Protein AF-A0A3N5SFV6-F1 (afdb_monomer)

Foldseek 3Di:
DDDDVCLAPPPQACWKFWDDPRDTDAIHNDQVRNVVSCCVVPVVDDTDIDHRHQDFDADVLVVLLCVLCVPFDKDFDDPRVVCRSVNHDDLETEIEGADQQQPSQVSSCVVLVFDKDAPDPVFNKIWTWDADPVRRTRIYIYTYDDDD

pLDDT: mean 89.15, std 13.95, range [32.28, 98.75]

Radius of gyration: 20.95 Å; Cα contacts (8 Å, |Δi|>4): 272; chains: 1; bounding box: 39×40×59 Å

Sequence (148 aa):
MSNNPQIAGSPYAGRWVARVRGRIIAQGDTPDQALQAAQMSRHKEKPEIIYMSVPFSYSPLIDKVRDLLPDQELYLVGGAVRDMLLNRSSPDLDFALPSKGISLARRVANALKADFMVLDEERDTGRVIVTEPDGKRTFLDFAVYRGK

Mean predicted aligned error: 8.09 Å

Solvent-accessible surface area (backbone atoms only — not comparable to full-atom values): 8348 Å² total; per-residue (Å²): 131,88,85,65,82,76,45,74,84,38,95,53,48,72,24,18,30,14,30,51,96,91,39,78,74,27,55,23,93,39,64,64,47,3,47,53,50,28,42,78,79,40,72,89,63,84,61,49,75,43,75,34,63,65,74,56,58,77,64,72,63,59,54,53,51,43,71,75,40,74,89,54,74,68,40,80,38,70,68,29,51,56,25,19,71,68,64,39,91,58,54,48,43,40,31,40,25,86,62,60,12,38,62,51,24,46,54,51,11,62,76,68,74,32,47,66,48,79,75,34,78,94,58,36,19,8,31,20,43,42,70,47,97,88,67,52,63,39,39,38,37,23,34,38,68,84,82,134

Nearest PDB structures (foldseek):
  4wc5-assembly1_A  TM=8.561E-01  e=1.916E-05  Aquifex aeolicus VF5
  4wby-assembly1_A  TM=7.934E-01  e=1.546E-04  Aquifex aeolicus VF5
  3h39-assembly2_A  TM=7.895E-01  e=4.255E-04  Thermotoga maritima
  5hc9-assembly2_B  TM=7.438E-01  e=2.565E-04  Thermotoga maritima MSB8
  3h38-assembly1_A  TM=6.909E-01  e=3.658E-03  Thermotoga maritima

Secondary structure (DSSP, 8-state):
----TTSTT-TTTTSEEEEETTEEEEEESSHHHHHHHHHHHHTTS-PEEEE-PPP----HHHHHHHHHSTTS--EEETHHHHHHHTT---SEEEEEESS-HHHHHHHHHHHHT-EEEEEETTTTEEEEEEE-TTS-EEEEEEEE----

Structure (mmCIF, N/CA/C/O backbone):
data_AF-A0A3N5SFV6-F1
#
_entry.id   AF-A0A3N5SFV6-F1
#
loop_
_atom_site.group_PDB
_atom_site.id
_atom_site.type_symbol
_atom_site.label_atom_id
_atom_site.label_alt_id
_atom_site.label_comp_id
_atom_site.label_asym_id
_atom_site.label_entity_id
_atom_site.label_seq_id
_atom_site.pdbx_PDB_ins_code
_atom_site.Cartn_x
_atom_site.Cartn_y
_atom_site.Cartn_z
_atom_site.occupancy
_atom_site.B_iso_or_equiv
_atom_site.auth_seq_id
_atom_site.auth_comp_id
_atom_site.auth_asym_id
_atom_site.auth_atom_id
_atom_site.pdbx_PDB_model_num
ATOM 1 N N . MET A 1 1 ? -5.704 -15.150 -17.222 1.00 33.84 1 MET A N 1
ATOM 2 C CA . MET A 1 1 ? -4.483 -14.336 -17.404 1.00 33.84 1 MET A CA 1
ATOM 3 C C . MET A 1 1 ? -3.312 -15.299 -17.470 1.00 33.84 1 MET A C 1
ATOM 5 O O . MET A 1 1 ? -3.100 -16.035 -16.517 1.00 33.84 1 MET A O 1
ATOM 9 N N . SER A 1 2 ? -2.664 -15.415 -18.629 1.00 32.28 2 SER A N 1
ATOM 10 C CA . SER A 1 2 ? -1.632 -16.428 -18.870 1.00 32.28 2 SER A CA 1
ATOM 11 C C . SER A 1 2 ? -0.364 -16.097 -18.084 1.00 32.28 2 SER A C 1
ATOM 13 O O . SER A 1 2 ? 0.364 -15.175 -18.442 1.00 32.28 2 SER A O 1
ATOM 15 N N . ASN A 1 3 ? -0.109 -16.848 -17.011 1.00 35.03 3 ASN A N 1
ATOM 16 C CA . ASN A 1 3 ? 1.147 -16.803 -16.268 1.00 35.03 3 ASN A CA 1
ATOM 17 C C . ASN A 1 3 ? 2.260 -17.363 -17.161 1.00 35.03 3 ASN A C 1
ATOM 19 O O . ASN A 1 3 ? 2.361 -18.574 -17.342 1.00 35.03 3 ASN A O 1
ATOM 23 N N . ASN A 1 4 ? 3.067 -16.482 -17.754 1.00 37.81 4 ASN A N 1
ATOM 24 C CA . ASN A 1 4 ? 4.259 -16.877 -18.493 1.00 37.81 4 ASN A CA 1
ATOM 25 C C . ASN A 1 4 ? 5.432 -17.016 -17.497 1.00 37.81 4 ASN A C 1
ATOM 27 O O . ASN A 1 4 ? 5.882 -16.003 -16.955 1.00 37.81 4 ASN A O 1
ATOM 31 N N . PRO A 1 5 ? 5.947 -18.231 -17.236 1.00 39.66 5 PRO A N 1
ATOM 32 C CA . PRO A 1 5 ? 6.925 -18.493 -16.173 1.00 39.66 5 PRO A CA 1
ATOM 33 C C . PRO A 1 5 ? 8.317 -17.870 -16.400 1.00 39.66 5 PRO A C 1
ATOM 35 O O . PRO A 1 5 ? 9.172 -17.969 -15.529 1.00 39.66 5 PRO A O 1
ATOM 38 N N . GLN A 1 6 ? 8.562 -17.191 -17.529 1.00 47.53 6 GLN A N 1
ATOM 39 C CA . GLN A 1 6 ? 9.846 -16.536 -17.832 1.00 47.53 6 GLN A CA 1
ATOM 40 C C . GLN A 1 6 ? 10.082 -15.191 -17.115 1.00 47.53 6 GLN A C 1
ATOM 42 O O . GLN A 1 6 ? 11.162 -14.618 -17.243 1.00 47.53 6 GLN A O 1
ATOM 47 N N . ILE A 1 7 ? 9.092 -14.650 -16.398 1.00 52.16 7 ILE A N 1
ATOM 48 C CA . ILE A 1 7 ? 9.183 -13.301 -15.806 1.00 52.16 7 ILE A CA 1
ATOM 49 C C . ILE A 1 7 ? 9.725 -13.338 -14.364 1.00 52.16 7 ILE A C 1
ATOM 51 O O . ILE A 1 7 ? 10.389 -12.397 -13.929 1.00 52.16 7 ILE A O 1
ATOM 55 N N . ALA A 1 8 ? 9.518 -14.438 -13.634 1.00 47.22 8 ALA A N 1
ATOM 56 C CA . ALA A 1 8 ? 10.022 -14.603 -12.272 1.00 47.22 8 ALA A CA 1
ATOM 57 C C . ALA A 1 8 ? 11.553 -14.739 -12.265 1.00 47.22 8 ALA A C 1
ATOM 59 O O . ALA A 1 8 ? 12.095 -15.775 -12.636 1.00 47.22 8 ALA A O 1
ATOM 60 N N . GLY A 1 9 ? 12.251 -13.674 -11.857 1.00 62.38 9 GLY A N 1
ATOM 61 C CA . GLY A 1 9 ? 13.713 -13.661 -11.728 1.00 62.38 9 GLY A CA 1
ATOM 62 C C . GLY A 1 9 ? 14.486 -13.325 -13.008 1.00 62.38 9 GLY A C 1
ATOM 63 O O . GLY A 1 9 ? 15.684 -13.588 -13.078 1.00 62.38 9 GLY A O 1
ATOM 64 N N . SER A 1 10 ? 13.837 -12.742 -14.023 1.00 75.19 10 SER A N 1
ATOM 65 C CA . SER A 1 10 ? 14.541 -12.247 -15.213 1.00 75.19 10 SER A CA 1
ATOM 66 C C . SER A 1 10 ? 15.533 -11.129 -14.837 1.00 75.19 10 SER A C 1
ATOM 68 O O . SER A 1 10 ? 15.128 -10.191 -14.146 1.00 75.19 10 SER A O 1
ATOM 70 N N . PRO A 1 11 ? 16.791 -11.137 -15.333 1.00 79.62 11 PRO A N 1
ATOM 71 C CA . PRO A 1 11 ? 17.738 -10.033 -15.117 1.00 79.62 11 PRO A CA 1
ATOM 72 C C . PRO A 1 11 ? 17.257 -8.709 -15.735 1.00 79.62 11 PRO A C 1
ATOM 74 O O . PRO A 1 11 ? 17.816 -7.654 -15.454 1.00 79.62 11 PRO A O 1
ATOM 77 N N . TYR A 1 12 ? 16.215 -8.768 -16.566 1.00 83.81 12 TYR A N 1
ATOM 78 C CA . TYR A 1 12 ? 15.592 -7.622 -17.212 1.00 83.81 12 TYR A CA 1
ATOM 79 C C . TYR A 1 12 ? 14.384 -7.073 -16.444 1.00 83.81 12 TYR A C 1
ATOM 81 O O . TYR A 1 12 ? 13.741 -6.149 -16.930 1.00 83.81 12 TYR A O 1
ATOM 89 N N . ALA A 1 13 ? 14.030 -7.638 -15.283 1.00 83.38 13 ALA A N 1
ATOM 90 C CA . ALA A 1 13 ? 12.900 -7.166 -14.489 1.00 83.38 13 ALA A CA 1
ATOM 91 C C . ALA A 1 13 ? 13.034 -5.664 -14.175 1.00 83.38 13 ALA A C 1
ATOM 93 O O . ALA A 1 13 ? 14.079 -5.191 -13.732 1.00 83.38 13 ALA A O 1
ATOM 94 N N . GLY A 1 14 ? 11.968 -4.910 -14.433 1.00 85.25 14 GLY A N 1
ATOM 95 C CA . GLY A 1 14 ? 11.925 -3.462 -14.259 1.00 85.25 14 GLY A CA 1
ATOM 96 C C . GLY A 1 14 ? 12.517 -2.654 -15.418 1.00 85.25 14 GLY A C 1
ATOM 97 O O . GLY A 1 14 ? 12.570 -1.431 -15.314 1.00 85.25 14 GLY A O 1
ATOM 98 N N . ARG A 1 15 ? 12.950 -3.296 -16.513 1.00 88.88 15 ARG A N 1
ATOM 99 C CA . ARG A 1 15 ? 13.534 -2.638 -17.695 1.00 88.88 15 ARG A CA 1
ATOM 100 C C . ARG A 1 15 ? 12.629 -2.757 -18.918 1.00 88.88 15 ARG A C 1
ATOM 102 O O . ARG A 1 15 ? 11.854 -3.706 -19.057 1.00 88.88 15 ARG A O 1
ATOM 109 N N . TRP A 1 16 ? 12.784 -1.823 -19.851 1.00 93.38 16 TRP A N 1
ATOM 110 C CA . TRP A 1 16 ? 12.311 -1.998 -21.220 1.00 93.38 16 TRP A CA 1
ATOM 111 C C . TRP A 1 16 ? 13.282 -2.901 -21.973 1.00 93.38 16 TRP A C 1
ATOM 113 O O . TRP A 1 16 ? 14.493 -2.704 -21.899 1.00 93.38 16 TRP A O 1
ATOM 123 N N . VAL A 1 17 ? 12.769 -3.887 -22.705 1.00 93.81 17 VAL A N 1
ATOM 124 C CA . VAL A 1 17 ? 13.573 -4.798 -23.526 1.00 93.81 17 VAL A CA 1
ATOM 125 C C . VAL A 1 17 ? 13.137 -4.761 -24.977 1.00 93.81 17 VAL A C 1
ATOM 127 O O . VAL A 1 17 ? 11.951 -4.661 -25.284 1.00 93.81 17 VAL A O 1
ATOM 130 N N . ALA A 1 18 ? 14.113 -4.900 -25.867 1.00 93.81 18 ALA A N 1
ATOM 131 C CA . ALA A 1 18 ? 13.892 -5.131 -27.281 1.00 93.81 18 ALA A CA 1
ATOM 132 C C . ALA A 1 18 ? 13.996 -6.627 -27.579 1.00 93.81 18 ALA A C 1
ATOM 134 O O . ALA A 1 18 ? 15.028 -7.255 -27.317 1.00 93.81 18 ALA A O 1
ATOM 135 N N . ARG A 1 19 ? 12.929 -7.199 -28.138 1.00 92.00 19 ARG A N 1
ATOM 136 C CA . ARG A 1 19 ? 12.810 -8.624 -28.445 1.00 92.00 19 ARG A CA 1
ATOM 137 C C . ARG A 1 19 ? 12.693 -8.845 -29.948 1.00 92.00 19 ARG A C 1
ATOM 139 O O . ARG A 1 19 ? 11.844 -8.246 -30.599 1.00 92.00 19 ARG A O 1
ATOM 146 N N . VAL A 1 20 ? 13.491 -9.759 -30.498 1.00 90.31 20 VAL A N 1
ATOM 147 C CA . VAL A 1 20 ? 13.316 -10.249 -31.874 1.00 90.31 20 VAL A CA 1
ATOM 148 C C . VAL A 1 20 ? 13.235 -11.768 -31.867 1.00 90.31 20 VAL A C 1
ATOM 150 O O . VAL A 1 20 ? 14.074 -12.442 -31.272 1.00 90.31 20 VAL A O 1
ATOM 153 N N . ARG A 1 21 ? 12.195 -12.318 -32.512 1.00 87.12 21 ARG A N 1
ATOM 154 C CA . ARG A 1 21 ? 11.946 -13.771 -32.607 1.00 87.12 21 ARG A CA 1
ATOM 155 C C . ARG A 1 21 ? 12.021 -14.475 -31.241 1.00 87.12 21 ARG A C 1
ATOM 157 O O . ARG A 1 21 ? 12.622 -15.536 -31.105 1.00 87.12 21 ARG A O 1
ATOM 164 N N . GLY A 1 22 ? 11.450 -13.842 -30.215 1.00 83.56 22 GLY A N 1
ATOM 165 C CA . GLY A 1 22 ? 11.410 -14.374 -28.850 1.00 83.56 22 GLY A CA 1
ATOM 166 C C . GLY A 1 22 ? 12.695 -14.202 -28.030 1.00 83.56 22 GLY A C 1
ATOM 167 O O . GLY A 1 22 ? 12.692 -14.561 -26.858 1.00 83.56 22 GLY A O 1
ATOM 168 N N . ARG A 1 23 ? 13.773 -13.634 -28.588 1.00 87.81 23 ARG A N 1
ATOM 169 C CA . ARG A 1 23 ? 15.039 -13.398 -27.872 1.00 87.81 23 ARG A CA 1
ATOM 170 C C . ARG A 1 23 ? 15.216 -11.927 -27.528 1.00 87.81 23 ARG A C 1
ATOM 172 O O . ARG A 1 23 ? 14.983 -11.069 -28.377 1.00 87.81 23 ARG A O 1
ATOM 179 N N . ILE A 1 24 ? 15.648 -11.647 -26.302 1.00 90.62 24 ILE A N 1
ATOM 180 C CA . ILE A 1 24 ? 16.014 -10.297 -25.863 1.00 90.62 24 ILE A CA 1
ATOM 181 C C . ILE A 1 24 ? 17.372 -9.949 -26.476 1.00 90.62 24 ILE A C 1
ATOM 183 O O . ILE A 1 24 ? 18.321 -10.720 -26.347 1.00 90.62 24 ILE A O 1
ATOM 187 N N . ILE A 1 25 ? 17.447 -8.812 -27.167 1.00 92.00 25 ILE A N 1
ATOM 188 C CA . ILE A 1 25 ? 18.660 -8.354 -27.863 1.00 92.00 25 ILE A CA 1
ATOM 189 C C . ILE A 1 25 ? 19.210 -7.036 -27.308 1.00 92.00 25 ILE A C 1
ATOM 191 O O . ILE A 1 25 ? 20.387 -6.749 -27.503 1.00 92.00 25 ILE A O 1
ATOM 195 N N . ALA A 1 26 ? 18.385 -6.249 -26.613 1.00 92.19 26 ALA A N 1
ATOM 196 C CA . ALA A 1 26 ? 18.790 -5.010 -25.956 1.00 92.19 26 ALA A CA 1
ATOM 197 C C . ALA A 1 26 ? 17.838 -4.649 -24.805 1.00 92.19 26 ALA A C 1
ATOM 199 O O . ALA A 1 26 ? 16.738 -5.201 -24.709 1.00 92.19 26 ALA A O 1
ATOM 200 N N . GLN A 1 27 ? 18.260 -3.713 -23.952 1.00 93.88 27 GLN A N 1
ATOM 201 C CA . GLN A 1 27 ? 17.476 -3.188 -22.833 1.00 93.88 27 GLN A CA 1
ATOM 202 C C . GLN A 1 27 ? 17.690 -1.679 -22.650 1.00 93.88 27 GLN A C 1
ATOM 204 O O . GLN A 1 27 ? 18.693 -1.142 -23.118 1.00 93.88 27 GLN A O 1
ATOM 209 N N . GLY A 1 28 ? 16.783 -1.022 -21.930 1.00 91.81 28 GLY A N 1
ATOM 210 C CA . GLY A 1 28 ? 16.874 0.386 -21.545 1.00 91.81 28 GLY A CA 1
ATOM 211 C C . GLY A 1 28 ? 15.938 0.737 -20.387 1.00 91.81 28 GLY A C 1
ATOM 212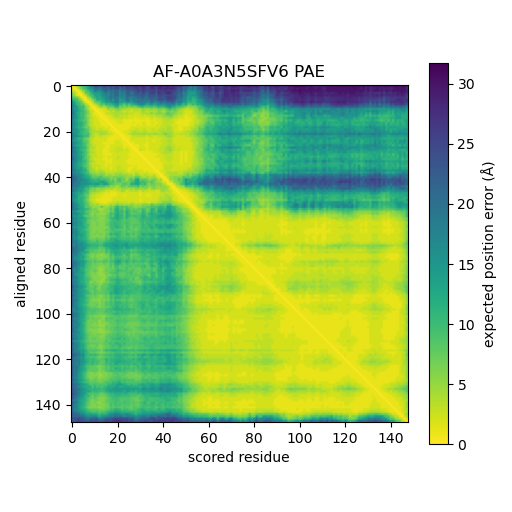 O O . GLY A 1 28 ? 15.068 -0.054 -20.015 1.00 91.81 28 GLY A O 1
ATOM 213 N N . ASP A 1 29 ? 16.112 1.929 -19.819 1.00 91.19 29 ASP A N 1
ATOM 214 C CA . ASP A 1 29 ? 15.207 2.476 -18.796 1.00 91.19 29 ASP A CA 1
ATOM 215 C C . ASP A 1 29 ? 13.939 3.077 -19.407 1.00 91.19 29 ASP A C 1
ATOM 217 O O . ASP A 1 29 ? 12.918 3.208 -18.735 1.00 91.19 29 ASP A O 1
ATOM 221 N N . THR A 1 30 ? 13.971 3.374 -20.706 1.00 93.38 30 THR A N 1
ATOM 222 C CA . THR A 1 30 ? 12.821 3.838 -21.487 1.00 93.38 30 THR A CA 1
ATOM 223 C C . THR A 1 30 ? 12.614 2.973 -22.737 1.00 93.38 30 THR A C 1
ATOM 225 O O . THR A 1 30 ? 13.551 2.290 -23.175 1.00 93.38 30 THR A O 1
ATOM 228 N N . PRO A 1 31 ? 11.414 3.010 -23.356 1.00 93.56 31 PRO A N 1
ATOM 229 C CA . PRO A 1 31 ? 11.170 2.322 -24.624 1.00 93.56 31 PRO A CA 1
ATOM 230 C C . PRO A 1 31 ? 12.168 2.743 -25.707 1.00 93.56 31 PRO A C 1
ATOM 232 O O . PRO A 1 31 ? 12.722 1.896 -26.409 1.00 93.56 31 PRO A O 1
ATOM 235 N N . ASP A 1 32 ? 12.436 4.048 -25.800 1.00 94.62 32 ASP A N 1
ATOM 236 C CA . ASP A 1 32 ? 13.315 4.628 -26.814 1.00 94.62 32 ASP A CA 1
ATOM 237 C C . ASP A 1 32 ? 14.765 4.186 -26.627 1.00 94.62 32 ASP A C 1
ATOM 239 O O . ASP A 1 32 ? 15.429 3.835 -27.599 1.00 94.62 32 ASP A O 1
ATOM 243 N N . GLN A 1 33 ? 15.247 4.118 -25.383 1.00 93.62 33 GLN A N 1
ATOM 244 C CA . GLN A 1 33 ? 16.588 3.609 -25.095 1.00 93.62 33 GLN A CA 1
ATOM 245 C C . GLN A 1 33 ? 16.736 2.141 -25.505 1.00 93.62 33 GLN A C 1
ATOM 247 O O . GLN A 1 33 ? 17.727 1.773 -26.138 1.00 93.62 33 GLN A O 1
ATOM 252 N N . ALA A 1 34 ? 15.741 1.303 -25.192 1.00 92.69 34 ALA A N 1
ATOM 253 C CA . ALA A 1 34 ? 15.749 -0.101 -25.597 1.00 92.69 34 ALA A CA 1
ATOM 254 C C . ALA A 1 34 ? 15.736 -0.246 -27.131 1.00 92.69 34 ALA A C 1
ATOM 256 O O . ALA A 1 34 ? 16.453 -1.087 -27.682 1.00 92.69 34 ALA A O 1
ATOM 257 N N . LEU A 1 35 ? 14.968 0.600 -27.827 1.00 92.00 35 LEU A N 1
ATOM 258 C CA . LEU A 1 35 ? 14.900 0.627 -29.286 1.00 92.00 35 LEU A CA 1
ATOM 259 C C . LEU A 1 35 ? 16.221 1.077 -29.918 1.00 92.00 35 LEU A C 1
ATOM 261 O O . LEU A 1 35 ? 16.719 0.410 -30.825 1.00 92.00 35 LEU A O 1
ATOM 265 N N . GLN A 1 36 ? 16.808 2.171 -29.435 1.00 92.38 36 GLN A N 1
ATOM 266 C CA . GLN A 1 36 ? 18.086 2.678 -29.934 1.00 92.38 36 GLN A CA 1
ATOM 267 C C . GLN A 1 36 ? 19.201 1.641 -29.751 1.00 92.38 36 GLN A C 1
ATOM 269 O O . GLN A 1 36 ? 19.930 1.340 -30.698 1.00 92.38 36 GLN A O 1
ATOM 274 N N . ALA A 1 37 ? 19.283 1.012 -28.574 1.00 91.19 37 ALA A N 1
ATOM 275 C CA . ALA A 1 37 ? 20.255 -0.046 -28.303 1.00 91.19 37 ALA A CA 1
ATOM 276 C C . ALA A 1 37 ? 20.072 -1.276 -29.222 1.00 91.19 37 ALA A C 1
ATOM 278 O O . ALA A 1 37 ? 21.048 -1.897 -29.658 1.00 91.19 37 ALA A O 1
ATOM 279 N N . ALA A 1 38 ? 18.830 -1.613 -29.585 1.00 90.44 38 ALA A N 1
ATOM 280 C CA . ALA A 1 38 ? 18.547 -2.670 -30.554 1.00 90.44 38 ALA A CA 1
ATOM 281 C C . ALA A 1 38 ? 18.950 -2.286 -31.984 1.00 90.44 38 ALA A C 1
ATOM 283 O O . ALA A 1 38 ? 19.545 -3.095 -32.694 1.00 90.44 38 ALA A O 1
ATOM 284 N N . GLN A 1 39 ? 18.680 -1.051 -32.413 1.00 88.88 39 GLN A N 1
ATOM 285 C CA . GLN A 1 39 ? 19.039 -0.573 -33.751 1.00 88.88 39 GLN A CA 1
ATOM 286 C C . GLN A 1 39 ? 20.558 -0.544 -33.968 1.00 88.88 39 GLN A C 1
ATOM 288 O O . GLN A 1 39 ? 21.020 -0.907 -35.050 1.00 88.88 39 GLN A O 1
ATOM 293 N N . MET A 1 40 ? 21.342 -0.211 -32.935 1.00 82.50 40 MET A N 1
ATOM 294 C CA . MET A 1 40 ? 22.810 -0.250 -32.997 1.00 82.50 40 MET A CA 1
ATOM 295 C C . MET A 1 40 ? 23.368 -1.663 -33.230 1.00 82.50 40 MET A C 1
ATOM 297 O O . MET A 1 40 ? 24.393 -1.820 -33.889 1.00 82.50 40 MET A O 1
ATOM 301 N N . SER A 1 41 ? 22.701 -2.703 -32.720 1.00 78.19 41 SER A N 1
ATOM 302 C CA . SER A 1 41 ? 23.158 -4.099 -32.828 1.00 78.19 41 SER A CA 1
ATOM 303 C C . SER A 1 41 ? 22.510 -4.882 -33.981 1.00 78.19 41 SER A C 1
ATOM 305 O O . SER A 1 41 ? 23.099 -5.843 -34.494 1.00 78.19 41 SER A O 1
ATOM 307 N N . ARG A 1 42 ? 21.294 -4.499 -34.399 1.00 76.25 42 ARG A N 1
ATOM 308 C CA . ARG A 1 42 ? 20.448 -5.190 -35.392 1.00 76.25 42 ARG A CA 1
ATOM 309 C C . ARG A 1 42 ? 19.610 -4.212 -36.237 1.00 76.25 42 ARG A C 1
ATOM 311 O O . ARG A 1 42 ? 18.402 -4.359 -36.368 1.00 76.25 42 ARG A O 1
ATOM 318 N N . HIS A 1 43 ? 20.270 -3.262 -36.896 1.00 69.94 43 HIS A N 1
ATOM 319 C CA . HIS A 1 43 ? 19.679 -2.195 -37.731 1.00 69.94 43 HIS A CA 1
ATOM 320 C C . HIS A 1 43 ? 18.593 -2.576 -38.771 1.00 69.94 43 HIS A C 1
ATOM 322 O O . HIS A 1 43 ? 17.848 -1.699 -39.201 1.00 69.94 43 HIS A O 1
ATOM 328 N N . LYS A 1 44 ? 18.487 -3.840 -39.210 1.00 76.81 44 LYS A N 1
ATOM 329 C CA . LYS A 1 44 ? 17.494 -4.290 -40.215 1.00 76.81 44 LYS A CA 1
ATOM 330 C C . LYS A 1 44 ? 16.284 -5.012 -39.620 1.00 76.81 44 LYS A C 1
ATOM 332 O O . LYS A 1 44 ? 15.338 -5.313 -40.346 1.00 76.81 44 LYS A O 1
ATOM 337 N N . GLU A 1 45 ? 16.315 -5.327 -38.331 1.00 80.50 45 GLU A N 1
ATOM 338 C CA . GLU A 1 45 ? 15.235 -6.041 -37.653 1.00 80.50 45 GLU A CA 1
ATOM 339 C C . GLU A 1 45 ? 14.313 -5.038 -36.949 1.00 80.50 45 GLU A C 1
ATOM 341 O O . GLU A 1 45 ? 14.768 -4.015 -36.444 1.00 80.50 45 GLU A O 1
ATOM 346 N N . LYS A 1 46 ? 13.004 -5.318 -36.925 1.00 85.38 46 LYS A N 1
ATOM 347 C CA . LYS A 1 46 ? 12.023 -4.528 -36.166 1.00 85.38 46 LYS A CA 1
ATOM 348 C C . LYS A 1 46 ? 11.790 -5.208 -34.813 1.00 85.38 46 LYS A C 1
ATOM 350 O O . LYS A 1 46 ? 11.072 -6.211 -34.787 1.00 85.38 46 LYS A O 1
ATOM 355 N N . PRO A 1 47 ? 12.414 -4.738 -33.721 1.00 90.12 47 PRO A N 1
ATOM 356 C CA . PRO A 1 47 ? 12.206 -5.323 -32.407 1.00 90.12 47 PRO A CA 1
ATOM 357 C C . PRO A 1 47 ? 10.833 -4.963 -31.845 1.00 90.12 47 PRO A C 1
ATOM 359 O O . PRO A 1 47 ? 10.305 -3.877 -32.071 1.00 90.12 47 PRO A O 1
ATOM 362 N N . GLU A 1 48 ? 10.289 -5.879 -31.059 1.00 93.38 48 GLU A N 1
ATOM 363 C CA . GLU A 1 48 ? 9.176 -5.618 -30.159 1.00 93.38 48 GLU A CA 1
ATOM 364 C C . GLU A 1 48 ? 9.724 -5.003 -28.867 1.00 93.38 48 GLU A C 1
ATOM 366 O O . GLU A 1 48 ? 10.672 -5.538 -28.289 1.00 93.38 48 GLU A O 1
ATOM 371 N N . ILE A 1 49 ? 9.148 -3.886 -28.424 1.00 92.75 49 ILE A N 1
ATOM 372 C CA . ILE A 1 49 ? 9.571 -3.178 -27.213 1.00 92.75 49 ILE A CA 1
ATOM 373 C C . ILE A 1 49 ? 8.579 -3.484 -26.094 1.00 92.75 49 ILE A C 1
ATOM 375 O O . ILE A 1 49 ? 7.398 -3.162 -26.202 1.00 92.75 49 ILE A O 1
ATOM 379 N N . ILE A 1 50 ? 9.055 -4.135 -25.034 1.00 91.75 50 ILE A N 1
ATOM 380 C CA . ILE A 1 50 ? 8.211 -4.648 -23.949 1.00 91.75 50 ILE A CA 1
ATOM 381 C C . ILE A 1 50 ? 8.780 -4.179 -22.615 1.00 91.75 50 ILE A C 1
ATOM 383 O O . ILE A 1 50 ? 9.986 -4.279 -22.390 1.00 91.75 50 ILE A O 1
ATOM 387 N N . TYR A 1 51 ? 7.923 -3.710 -21.711 1.00 89.38 51 TYR A N 1
ATOM 388 C CA . TYR A 1 51 ? 8.315 -3.516 -20.320 1.00 89.38 51 TYR A CA 1
ATOM 389 C C . TYR A 1 51 ? 8.270 -4.849 -19.573 1.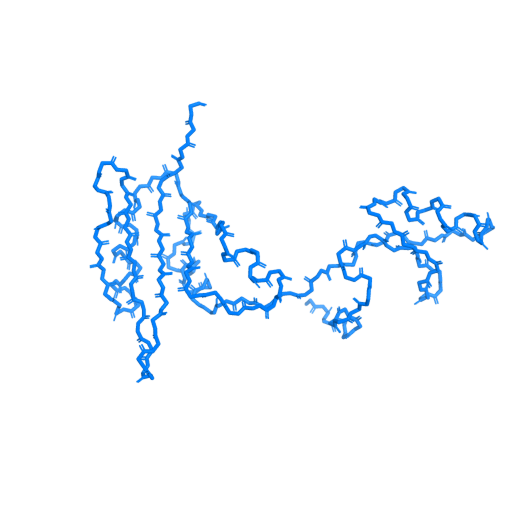00 89.38 51 TYR A C 1
ATOM 391 O O . TYR A 1 51 ? 7.233 -5.513 -19.5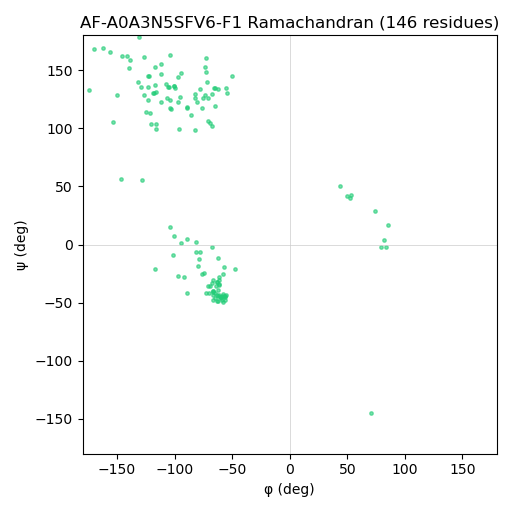14 1.00 89.38 51 TYR A O 1
ATOM 399 N N . MET A 1 52 ? 9.396 -5.244 -18.991 1.00 87.06 52 MET A N 1
ATOM 400 C CA . MET A 1 52 ? 9.484 -6.453 -18.185 1.00 87.06 52 MET A CA 1
ATOM 401 C C . MET A 1 52 ? 8.990 -6.145 -16.775 1.00 87.06 52 MET A C 1
ATOM 403 O O . MET A 1 52 ? 9.730 -5.617 -15.947 1.00 87.06 52 MET A O 1
ATOM 407 N N . SER A 1 53 ? 7.732 -6.477 -16.491 1.00 79.94 53 SER A N 1
ATOM 408 C CA . SER A 1 53 ? 7.150 -6.302 -15.158 1.00 79.94 53 SER A CA 1
ATOM 409 C C . SER A 1 53 ? 7.980 -7.0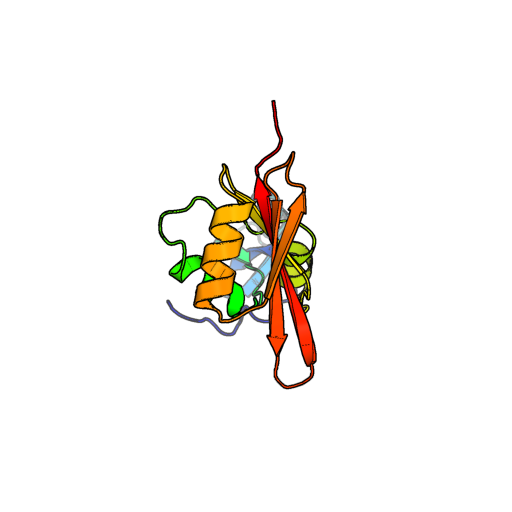23 -14.094 1.00 79.94 53 SER A C 1
ATOM 411 O O . SER A 1 53 ? 8.337 -8.188 -14.278 1.00 79.94 53 SER A O 1
ATOM 413 N N . VAL A 1 54 ? 8.240 -6.362 -12.967 1.00 78.19 54 VAL A N 1
ATOM 414 C CA .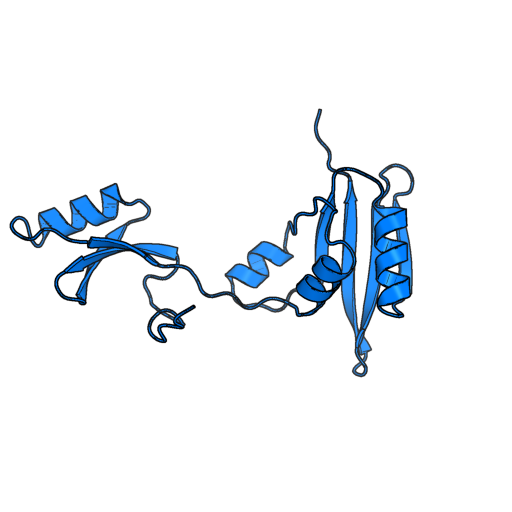 VAL A 1 54 ? 8.817 -7.013 -11.786 1.00 78.19 54 VAL A CA 1
ATOM 415 C C . VAL A 1 54 ? 7.706 -7.823 -11.117 1.00 78.19 54 VAL A C 1
ATOM 417 O O . VAL A 1 54 ? 6.716 -7.226 -10.692 1.00 78.19 54 VAL A O 1
ATOM 420 N N . PRO A 1 55 ? 7.812 -9.158 -11.021 1.00 79.06 55 PRO A N 1
ATOM 421 C CA . PRO A 1 55 ? 6.882 -9.912 -10.203 1.00 79.06 55 PRO A CA 1
ATOM 422 C C . PRO A 1 55 ? 7.189 -9.611 -8.736 1.00 79.06 55 PRO A C 1
ATOM 424 O O . PRO A 1 55 ? 8.330 -9.756 -8.287 1.00 79.06 55 PRO A O 1
ATOM 427 N N . PHE A 1 56 ? 6.169 -9.190 -8.000 1.00 81.75 56 PHE A N 1
ATOM 428 C CA . PHE A 1 56 ? 6.254 -8.951 -6.567 1.00 81.75 56 PHE A CA 1
ATOM 429 C C . PHE A 1 56 ? 5.213 -9.783 -5.825 1.00 81.75 56 PHE A C 1
ATOM 431 O O . PHE A 1 56 ? 4.100 -9.996 -6.309 1.00 81.75 56 PHE A O 1
ATOM 438 N N . SER A 1 57 ? 5.589 -10.243 -4.638 1.00 84.62 57 SER A N 1
ATOM 439 C CA . SER A 1 57 ? 4.667 -10.853 -3.680 1.00 84.62 57 SER A CA 1
ATOM 440 C C . SER A 1 57 ? 4.174 -9.797 -2.696 1.00 84.62 57 SER A C 1
ATOM 442 O O . SER A 1 57 ? 4.908 -8.870 -2.354 1.00 84.62 57 SER A O 1
ATOM 444 N N . TYR A 1 58 ? 2.938 -9.935 -2.225 1.00 89.69 58 TYR A N 1
ATOM 445 C CA . TYR A 1 58 ? 2.346 -9.008 -1.266 1.00 89.69 58 TYR A CA 1
ATOM 446 C C . TYR A 1 58 ? 1.537 -9.745 -0.200 1.00 89.69 58 TYR A C 1
ATOM 448 O O . TYR A 1 58 ? 1.168 -10.906 -0.371 1.00 89.69 58 TYR A O 1
ATOM 456 N N . SER A 1 59 ? 1.319 -9.082 0.937 1.00 91.00 59 SER A N 1
ATOM 457 C CA . SER A 1 59 ? 0.618 -9.682 2.073 1.00 91.00 59 SER A CA 1
ATOM 458 C C . SER A 1 59 ? -0.851 -9.965 1.729 1.00 91.00 59 SER A C 1
ATOM 460 O O . SER A 1 59 ? -1.525 -9.052 1.248 1.00 91.00 59 SER A O 1
ATOM 462 N N . PRO A 1 60 ? -1.403 -11.149 2.068 1.00 93.69 60 PRO A N 1
ATOM 463 C CA . PRO A 1 60 ? -2.837 -11.431 1.929 1.00 93.69 60 PRO A CA 1
ATOM 464 C C . PRO A 1 60 ? -3.735 -10.452 2.699 1.00 93.69 60 PRO A C 1
ATOM 466 O O . PRO A 1 60 ? -4.923 -10.328 2.409 1.00 93.69 60 PRO A O 1
ATOM 469 N N . LEU A 1 61 ? -3.186 -9.741 3.692 1.00 95.88 61 LEU A N 1
ATOM 470 C CA . LEU A 1 61 ? -3.902 -8.679 4.400 1.00 95.88 61 LEU A CA 1
ATOM 471 C C . LEU A 1 61 ? -4.312 -7.535 3.468 1.00 95.88 61 LEU A C 1
ATOM 473 O O . LEU A 1 61 ? -5.354 -6.932 3.697 1.00 95.88 61 LEU A O 1
ATOM 477 N N . ILE A 1 62 ? -3.551 -7.266 2.404 1.00 95.62 62 ILE A N 1
ATOM 478 C CA . ILE A 1 62 ? -3.895 -6.232 1.421 1.00 95.62 62 ILE A CA 1
ATOM 479 C C . ILE A 1 62 ? -5.186 -6.603 0.682 1.00 95.62 62 ILE A C 1
ATOM 481 O O . ILE A 1 62 ? -6.042 -5.740 0.495 1.00 95.62 62 ILE A O 1
ATOM 485 N N . ASP A 1 63 ? -5.361 -7.872 0.305 1.00 95.06 63 ASP A N 1
ATOM 486 C CA . ASP A 1 63 ? -6.609 -8.328 -0.318 1.00 95.06 63 ASP A CA 1
ATOM 487 C C . ASP A 1 63 ? -7.773 -8.256 0.671 1.00 95.06 63 ASP A C 1
ATOM 489 O O . ASP A 1 63 ? -8.812 -7.695 0.344 1.00 95.06 63 ASP A O 1
ATOM 493 N N . LYS A 1 64 ? -7.573 -8.692 1.923 1.00 97.25 64 LYS A N 1
ATOM 494 C CA . LYS A 1 64 ? -8.613 -8.571 2.958 1.00 97.25 64 LYS A CA 1
ATOM 495 C C . LYS A 1 64 ? -9.050 -7.122 3.175 1.00 97.25 64 LYS A C 1
ATOM 497 O O . LYS A 1 64 ? -10.240 -6.862 3.308 1.00 97.25 64 LYS A O 1
ATOM 502 N N . VAL A 1 65 ? -8.114 -6.172 3.220 1.00 97.31 65 VAL A N 1
ATOM 503 C CA . VAL A 1 65 ? -8.444 -4.743 3.351 1.00 97.31 65 VAL A CA 1
ATOM 504 C C . VAL A 1 65 ? -9.241 -4.260 2.140 1.00 97.31 65 VAL A C 1
ATOM 506 O O . VAL A 1 65 ? -10.246 -3.576 2.323 1.00 97.31 65 VAL A O 1
ATOM 509 N N . ARG A 1 66 ? -8.837 -4.650 0.924 1.00 96.25 66 ARG A N 1
ATOM 510 C CA . ARG A 1 66 ? -9.544 -4.310 -0.319 1.00 96.25 66 ARG A CA 1
ATOM 511 C C . ARG A 1 66 ? -10.979 -4.840 -0.321 1.00 96.25 66 ARG A C 1
ATOM 513 O O . ARG A 1 66 ? -11.895 -4.088 -0.628 1.00 96.25 66 ARG A O 1
ATOM 520 N N . ASP A 1 67 ? -11.175 -6.089 0.089 1.00 97.25 67 ASP A N 1
ATOM 521 C CA . ASP A 1 67 ? -12.495 -6.725 0.153 1.00 97.25 67 ASP A CA 1
ATOM 522 C C . ASP A 1 67 ? -13.393 -6.095 1.228 1.00 97.25 67 ASP A C 1
ATOM 524 O O . ASP A 1 67 ? -14.611 -6.007 1.070 1.00 97.25 67 ASP A O 1
ATOM 528 N N . LEU A 1 68 ? -12.803 -5.636 2.336 1.00 97.44 68 LEU A N 1
ATOM 529 C CA . LEU A 1 68 ? -13.529 -4.973 3.420 1.00 97.44 68 LEU A CA 1
ATOM 530 C C . LEU A 1 68 ? -13.910 -3.527 3.089 1.00 97.44 68 LEU A C 1
ATOM 532 O O . LEU A 1 68 ? -14.876 -3.015 3.664 1.00 97.44 68 LEU A O 1
ATOM 536 N N . LEU A 1 69 ? -13.164 -2.875 2.195 1.00 96.38 69 LEU A N 1
ATOM 537 C CA . LEU A 1 69 ? -13.316 -1.472 1.813 1.00 96.38 69 LEU A CA 1
ATOM 538 C C . LEU A 1 69 ? -13.412 -1.305 0.276 1.00 96.38 69 LEU A C 1
ATOM 540 O O . LEU A 1 69 ? -12.636 -0.539 -0.292 1.00 96.38 69 LEU A O 1
ATOM 544 N N . PRO A 1 70 ? -14.355 -1.981 -0.410 1.00 93.88 70 PRO A N 1
ATOM 545 C CA . PRO A 1 70 ? -14.350 -2.092 -1.873 1.00 93.88 70 PRO A CA 1
ATOM 546 C C . PRO A 1 70 ? -14.585 -0.760 -2.600 1.00 93.88 70 PRO A C 1
ATOM 548 O O . PRO A 1 70 ? -14.051 -0.553 -3.684 1.00 93.88 70 PRO A O 1
ATOM 551 N N . ASP A 1 71 ? -15.345 0.151 -1.987 1.00 93.38 71 ASP A N 1
ATOM 552 C CA . ASP A 1 71 ? -15.706 1.453 -2.565 1.00 93.38 71 ASP A CA 1
ATOM 553 C C . ASP A 1 71 ? -14.845 2.607 -2.027 1.00 93.38 71 ASP A C 1
ATOM 555 O O . ASP A 1 71 ? -15.139 3.780 -2.262 1.00 93.38 71 ASP A O 1
ATOM 559 N N . GLN A 1 72 ? -13.808 2.295 -1.245 1.00 94.31 72 GLN A N 1
ATOM 560 C CA . GLN A 1 72 ? -12.955 3.304 -0.641 1.00 94.31 72 GLN A CA 1
ATOM 561 C C . GLN A 1 72 ? -11.719 3.542 -1.505 1.00 94.31 72 GLN A C 1
ATOM 563 O O . GLN A 1 72 ? -10.948 2.625 -1.780 1.00 94.31 72 GLN A O 1
ATOM 568 N N . GLU A 1 73 ? -11.471 4.804 -1.850 1.00 95.19 73 GLU A N 1
ATOM 569 C CA . GLU A 1 73 ? -10.168 5.202 -2.373 1.00 95.19 73 GLU A CA 1
ATOM 570 C C . GLU A 1 73 ? -9.098 5.012 -1.286 1.00 95.19 73 GLU A C 1
ATOM 572 O O . GLU A 1 73 ? -9.178 5.605 -0.204 1.00 95.19 73 GLU A O 1
ATOM 577 N N . LEU A 1 74 ? -8.120 4.152 -1.575 1.00 95.19 74 LEU A N 1
ATOM 578 C CA . LEU A 1 74 ? -7.090 3.722 -0.639 1.00 95.19 74 LEU A CA 1
ATOM 579 C C . LEU A 1 74 ? -5.804 3.394 -1.402 1.00 95.19 74 LEU A C 1
ATOM 581 O O . LEU A 1 74 ? -5.822 2.589 -2.334 1.00 95.19 74 LEU A O 1
ATOM 585 N N . TYR A 1 75 ? -4.678 3.958 -0.972 1.00 96.44 75 TYR A N 1
ATOM 586 C CA . TYR A 1 75 ? -3.366 3.666 -1.549 1.00 96.44 75 TYR A CA 1
ATOM 587 C C . TYR A 1 75 ? -2.445 3.054 -0.505 1.00 96.44 75 TYR A C 1
ATOM 589 O O . TYR A 1 75 ? -2.270 3.619 0.570 1.00 96.44 75 TYR A O 1
ATOM 597 N N . LEU A 1 76 ? -1.804 1.935 -0.840 1.00 96.25 76 LEU A N 1
ATOM 598 C CA . LEU A 1 76 ? -0.653 1.451 -0.082 1.00 96.25 76 LEU A CA 1
ATOM 599 C C . LEU A 1 76 ? 0.554 2.338 -0.407 1.00 96.25 76 LEU A C 1
ATOM 601 O O . LEU A 1 76 ? 0.868 2.552 -1.579 1.00 96.25 76 LEU A O 1
ATOM 605 N N . VAL A 1 77 ? 1.233 2.843 0.617 1.00 95.69 77 VAL A N 1
ATOM 606 C CA . VAL A 1 77 ? 2.345 3.788 0.474 1.00 95.69 77 VAL A CA 1
ATOM 607 C C . VAL A 1 77 ? 3.560 3.358 1.299 1.00 95.69 77 VAL A C 1
ATOM 609 O O . VAL A 1 77 ? 3.561 2.335 1.982 1.00 95.69 77 VAL A O 1
ATOM 612 N N . GLY A 1 78 ? 4.636 4.139 1.207 1.00 93.62 78 GLY A N 1
ATOM 613 C CA . GLY A 1 78 ? 5.766 4.033 2.124 1.00 93.62 78 GLY A CA 1
ATOM 614 C C . GLY A 1 78 ? 6.611 2.768 1.960 1.00 93.62 78 GLY A C 1
ATOM 615 O O . GLY A 1 78 ? 6.867 2.289 0.849 1.00 93.62 78 GLY A O 1
ATOM 616 N N . GLY A 1 79 ? 7.111 2.267 3.093 1.00 94.62 79 GLY A N 1
ATOM 617 C CA . GLY A 1 79 ? 8.051 1.146 3.149 1.00 94.62 79 GLY A CA 1
ATOM 618 C C . GLY A 1 79 ? 7.481 -0.151 2.580 1.00 94.62 79 GLY A C 1
ATOM 619 O O . GLY A 1 79 ? 8.210 -0.877 1.907 1.00 94.62 79 GLY A O 1
ATOM 620 N N . ALA A 1 80 ? 6.176 -0.378 2.750 1.00 94.12 80 ALA A N 1
ATOM 621 C CA . ALA A 1 80 ? 5.478 -1.551 2.239 1.00 94.12 80 ALA A CA 1
ATOM 622 C C . ALA A 1 80 ? 5.642 -1.724 0.723 1.00 94.12 80 ALA A C 1
ATOM 624 O O . ALA A 1 80 ? 5.959 -2.816 0.254 1.00 94.12 80 ALA A O 1
ATOM 625 N N . VAL A 1 81 ? 5.501 -0.637 -0.046 1.00 93.62 81 VAL A N 1
ATOM 626 C CA . VAL A 1 81 ? 5.648 -0.662 -1.511 1.00 93.62 81 VAL A CA 1
ATOM 627 C C . VAL A 1 81 ? 7.080 -1.016 -1.907 1.00 93.62 81 VAL A C 1
ATOM 629 O O . VAL A 1 81 ? 7.296 -1.874 -2.763 1.00 93.62 81 VAL A O 1
ATOM 632 N N . ARG A 1 82 ? 8.073 -0.391 -1.260 1.00 92.31 82 ARG A N 1
ATOM 633 C CA . ARG A 1 82 ? 9.492 -0.698 -1.490 1.00 92.31 82 ARG A CA 1
ATOM 634 C C . ARG A 1 82 ? 9.786 -2.165 -1.186 1.00 92.31 82 ARG A C 1
ATOM 636 O O . ARG A 1 82 ? 10.440 -2.832 -1.982 1.00 92.31 82 ARG A O 1
ATOM 643 N N . ASP A 1 83 ? 9.329 -2.658 -0.043 1.00 92.00 83 ASP A N 1
ATOM 644 C CA . ASP A 1 83 ? 9.616 -4.017 0.403 1.00 92.00 83 ASP A CA 1
ATOM 645 C C . ASP A 1 83 ? 8.944 -5.048 -0.517 1.00 92.00 83 ASP A C 1
ATOM 647 O O . ASP A 1 83 ? 9.600 -6.008 -0.915 1.00 92.00 83 ASP A O 1
ATOM 651 N N . MET A 1 84 ? 7.708 -4.796 -0.969 1.00 90.50 84 MET A N 1
ATOM 652 C CA . MET A 1 84 ? 7.029 -5.608 -1.989 1.00 90.50 84 MET A CA 1
ATOM 653 C C . MET A 1 84 ? 7.819 -5.668 -3.299 1.00 90.50 84 MET A C 1
ATOM 655 O O . MET A 1 84 ? 8.094 -6.757 -3.800 1.00 90.50 84 MET A O 1
ATOM 659 N N . LEU A 1 85 ? 8.254 -4.520 -3.832 1.00 86.19 85 LEU A N 1
ATOM 660 C CA . LEU A 1 85 ? 9.064 -4.469 -5.058 1.00 86.19 85 LEU A CA 1
ATOM 661 C C . LEU A 1 85 ? 10.411 -5.197 -4.912 1.00 86.19 85 LEU A C 1
ATOM 663 O O . LEU A 1 85 ? 10.943 -5.713 -5.893 1.00 86.19 85 LEU A O 1
ATOM 667 N N . LEU A 1 86 ? 10.947 -5.273 -3.691 1.00 86.38 86 LEU A N 1
ATOM 668 C CA . LEU A 1 86 ? 12.157 -6.025 -3.354 1.00 86.38 86 LEU A CA 1
ATOM 669 C C . LEU A 1 86 ? 11.883 -7.489 -2.957 1.00 86.38 86 LEU A C 1
ATOM 671 O O . LEU A 1 86 ? 12.823 -8.181 -2.564 1.00 86.38 86 LEU A O 1
ATOM 675 N N . ASN A 1 87 ? 10.635 -7.965 -3.052 1.00 87.44 87 ASN A N 1
ATOM 676 C CA . ASN A 1 87 ? 10.192 -9.292 -2.605 1.00 87.44 87 ASN A CA 1
ATOM 677 C C . ASN A 1 87 ? 10.561 -9.602 -1.141 1.00 87.44 87 ASN A C 1
ATOM 679 O O . ASN A 1 87 ? 11.007 -10.698 -0.799 1.00 87.44 87 ASN A O 1
ATOM 683 N N . ARG A 1 88 ? 10.374 -8.619 -0.261 1.00 89.50 88 ARG A N 1
ATOM 684 C CA . ARG A 1 88 ? 10.578 -8.722 1.187 1.00 89.50 88 ARG A CA 1
ATOM 685 C C . ARG A 1 88 ? 9.235 -8.635 1.908 1.00 89.50 88 ARG A C 1
ATOM 687 O O . ARG A 1 88 ? 8.333 -7.920 1.483 1.00 89.50 88 ARG A O 1
ATOM 694 N N . SER A 1 89 ? 9.111 -9.345 3.028 1.00 87.62 89 SER A N 1
ATOM 695 C CA . SER A 1 89 ? 7.970 -9.179 3.935 1.00 87.62 89 SER A CA 1
ATOM 696 C C . SER A 1 89 ? 8.039 -7.795 4.577 1.00 87.62 89 SER A C 1
ATOM 698 O O . SER A 1 89 ? 9.067 -7.467 5.165 1.00 87.62 89 SER A O 1
ATOM 700 N N . SER A 1 90 ? 6.939 -7.041 4.541 1.00 93.31 90 SER A N 1
ATOM 701 C CA . SER A 1 90 ? 6.820 -5.783 5.283 1.00 93.31 90 SER A CA 1
ATOM 702 C C . SER A 1 90 ? 5.940 -5.984 6.524 1.00 93.31 90 SER A C 1
ATOM 704 O O . SER A 1 90 ? 4.832 -6.511 6.379 1.00 93.31 90 SER A O 1
ATOM 706 N N . PRO A 1 91 ? 6.429 -5.664 7.737 1.00 94.06 91 PRO A N 1
ATOM 707 C CA . PRO A 1 91 ? 5.640 -5.752 8.966 1.00 94.06 91 PRO A CA 1
ATOM 708 C C . PRO A 1 91 ? 4.689 -4.560 9.151 1.00 94.06 91 PRO A C 1
ATOM 710 O O . PRO A 1 91 ? 3.801 -4.630 9.995 1.00 94.06 91 PRO A O 1
ATOM 713 N N . ASP A 1 92 ? 4.851 -3.503 8.357 1.00 96.06 92 ASP A N 1
ATOM 714 C CA . ASP A 1 92 ? 4.064 -2.276 8.419 1.00 96.06 92 ASP A CA 1
ATOM 715 C C . ASP A 1 92 ? 3.418 -2.026 7.051 1.00 96.06 92 ASP A C 1
ATOM 717 O O . ASP A 1 92 ? 4.100 -1.997 6.025 1.00 96.06 92 ASP A O 1
ATOM 721 N N . LEU A 1 93 ? 2.094 -1.889 7.024 1.00 97.81 93 LEU A N 1
ATOM 722 C CA . LEU A 1 93 ? 1.296 -1.607 5.836 1.00 97.81 93 LEU A CA 1
ATOM 723 C C . LEU A 1 93 ? 0.617 -0.248 6.004 1.00 97.81 93 LEU A C 1
ATOM 725 O O . LEU A 1 93 ? -0.423 -0.136 6.653 1.00 97.81 93 LEU A O 1
ATOM 729 N N . ASP A 1 94 ? 1.202 0.777 5.393 1.00 97.00 94 ASP A N 1
ATOM 730 C CA . ASP A 1 94 ? 0.685 2.139 5.472 1.00 97.00 94 ASP A CA 1
ATOM 731 C C . ASP A 1 94 ? -0.314 2.396 4.347 1.00 97.00 94 ASP A C 1
ATOM 733 O O . ASP A 1 94 ? 0.031 2.367 3.162 1.00 97.00 94 ASP A O 1
ATOM 737 N N . PHE A 1 95 ? -1.553 2.687 4.718 1.00 97.56 95 PHE A N 1
ATOM 738 C CA . PHE A 1 95 ? -2.617 3.064 3.810 1.00 97.56 95 PHE A CA 1
ATOM 739 C C . PHE A 1 95 ? -2.924 4.555 3.924 1.00 97.56 95 PHE A C 1
ATOM 741 O O . PHE A 1 95 ? -3.237 5.078 4.994 1.00 97.56 95 PHE A O 1
ATOM 748 N N . ALA A 1 96 ? -2.880 5.234 2.787 1.00 97.00 96 ALA A N 1
ATOM 749 C CA . ALA A 1 96 ? -3.284 6.618 2.642 1.00 97.00 96 ALA A CA 1
ATOM 750 C C . ALA A 1 96 ? -4.691 6.680 2.025 1.00 97.00 96 ALA A C 1
ATOM 752 O O . ALA A 1 96 ? -4.979 5.953 1.074 1.00 97.00 96 ALA A O 1
ATOM 753 N N . LEU A 1 97 ? -5.562 7.538 2.558 1.00 96.38 97 LEU A N 1
ATOM 754 C CA . LEU A 1 97 ? -6.968 7.657 2.152 1.00 96.38 97 LEU A CA 1
ATOM 755 C C . LEU A 1 97 ? -7.469 9.112 2.239 1.00 96.38 97 LEU A C 1
ATOM 757 O O . LEU A 1 97 ? -6.865 9.920 2.939 1.00 96.38 97 LEU A O 1
ATOM 761 N N . PRO A 1 98 ? -8.582 9.490 1.582 1.00 95.38 98 PRO A N 1
ATOM 762 C CA . PRO A 1 98 ? -9.033 10.885 1.575 1.00 95.38 98 PRO A CA 1
ATOM 763 C C . PRO A 1 98 ? -9.672 11.358 2.888 1.00 95.38 98 PRO A C 1
ATOM 765 O O . PRO A 1 98 ? -9.707 12.556 3.147 1.00 95.38 98 PRO A O 1
ATOM 768 N N . SER A 1 99 ? -10.229 10.460 3.706 1.00 95.00 99 SER A N 1
ATOM 769 C CA . SER A 1 99 ? -10.860 10.797 4.994 1.00 95.00 99 SER A CA 1
ATOM 770 C C . SER A 1 99 ? -11.179 9.537 5.796 1.00 95.00 99 SER A C 1
ATOM 772 O O . SER A 1 99 ? -11.214 8.453 5.220 1.00 95.00 99 SER A O 1
ATOM 774 N N . LYS A 1 100 ? -11.532 9.692 7.080 1.00 96.31 100 LYS A N 1
ATOM 775 C CA . LYS A 1 100 ? -12.102 8.651 7.952 1.00 96.31 100 LYS A CA 1
ATOM 776 C C . LYS A 1 100 ? -11.102 7.590 8.423 1.00 96.31 100 LYS A C 1
ATOM 778 O O . LYS A 1 100 ? -11.520 6.461 8.701 1.00 96.31 100 LYS A O 1
ATOM 783 N N . GLY A 1 101 ? -9.820 7.930 8.554 1.00 97.25 101 GLY A N 1
ATOM 784 C CA . GLY A 1 101 ? -8.752 6.969 8.858 1.00 97.25 101 GLY A CA 1
ATOM 785 C C . GLY A 1 101 ? -9.002 6.176 10.139 1.00 97.25 101 GLY A C 1
ATOM 786 O O . GLY A 1 101 ? -8.955 4.945 10.112 1.00 97.25 101 GLY A O 1
ATOM 787 N N . ILE A 1 102 ? -9.412 6.835 11.227 1.00 98.44 102 ILE A N 1
ATOM 788 C CA . ILE A 1 102 ? -9.732 6.166 12.501 1.00 98.44 102 ILE A CA 1
ATOM 789 C C . ILE A 1 102 ? -10.905 5.194 12.344 1.00 98.44 102 ILE A C 1
ATOM 791 O O . ILE A 1 102 ? -10.844 4.045 12.790 1.00 98.44 102 ILE A O 1
ATOM 795 N N . SER A 1 103 ? -11.995 5.642 11.719 1.00 98.00 103 SER A N 1
ATOM 796 C CA . SER A 1 103 ? -13.216 4.833 11.627 1.00 98.00 103 SER A CA 1
ATOM 797 C C . SER A 1 103 ? -13.061 3.637 10.680 1.00 98.00 103 SER A C 1
ATOM 799 O O . SER A 1 103 ? -13.580 2.557 10.973 1.00 98.00 103 SER A O 1
ATOM 801 N N . LEU A 1 104 ? -12.308 3.792 9.583 1.00 98.12 104 LEU A N 1
ATOM 802 C CA . LEU A 1 104 ? -12.039 2.706 8.644 1.00 98.12 104 LEU A CA 1
ATOM 803 C C . LEU A 1 104 ? -11.061 1.692 9.232 1.00 98.12 104 LEU A C 1
ATOM 805 O O . LEU A 1 104 ? -11.338 0.495 9.158 1.00 98.12 104 LEU A O 1
ATOM 809 N N . ALA A 1 105 ? -10.003 2.142 9.911 1.00 98.38 105 ALA A N 1
ATOM 810 C CA . ALA A 1 105 ? -9.127 1.251 10.665 1.00 98.38 105 ALA A CA 1
ATOM 811 C C . ALA A 1 105 ? -9.913 0.442 11.708 1.00 98.38 105 ALA A C 1
ATOM 813 O O . ALA A 1 105 ? -9.764 -0.775 11.788 1.00 98.38 105 ALA A O 1
ATOM 814 N N . ARG A 1 106 ? -10.834 1.072 12.450 1.00 98.56 106 ARG A N 1
ATOM 815 C CA . ARG A 1 106 ? -11.697 0.361 13.407 1.00 98.56 106 ARG A CA 1
ATOM 816 C C . ARG A 1 106 ? -12.590 -0.681 12.729 1.00 98.56 106 ARG A C 1
ATOM 818 O O . ARG A 1 106 ? -12.726 -1.790 13.241 1.00 98.56 106 ARG A O 1
ATOM 825 N N . ARG A 1 107 ? -13.194 -0.352 11.582 1.00 98.31 107 ARG A N 1
ATOM 826 C CA . ARG A 1 107 ? -14.001 -1.302 10.795 1.00 98.31 107 ARG A CA 1
ATOM 827 C C . ARG A 1 107 ? -13.167 -2.509 10.363 1.00 98.31 107 ARG A C 1
ATOM 829 O O . ARG A 1 107 ? -13.626 -3.641 10.512 1.00 98.31 107 ARG A O 1
ATOM 836 N N . VAL A 1 108 ? -11.957 -2.268 9.861 1.00 98.50 108 VAL A N 1
ATOM 837 C CA . VAL A 1 108 ? -11.022 -3.321 9.446 1.00 98.50 108 VAL A CA 1
ATOM 838 C C . VAL A 1 108 ? -10.616 -4.183 10.641 1.00 98.50 108 VAL A C 1
ATOM 840 O O . VAL A 1 108 ? -10.730 -5.402 10.564 1.00 98.50 108 VAL A O 1
ATOM 843 N N . ALA A 1 109 ? -10.226 -3.578 11.765 1.00 98.62 109 ALA A N 1
ATOM 844 C CA . ALA A 1 109 ? -9.859 -4.304 12.979 1.00 98.62 109 ALA A CA 1
ATOM 845 C C . ALA A 1 109 ? -10.983 -5.226 13.467 1.00 98.62 109 ALA A C 1
ATOM 847 O O . ALA A 1 109 ? -10.756 -6.414 13.687 1.00 98.62 109 ALA A O 1
ATOM 848 N N . ASN A 1 110 ? -12.213 -4.710 13.542 1.00 98.56 110 ASN A N 1
ATOM 849 C CA . ASN A 1 110 ? -13.380 -5.490 13.952 1.00 98.56 110 ASN A CA 1
ATOM 850 C C . ASN A 1 110 ? -13.615 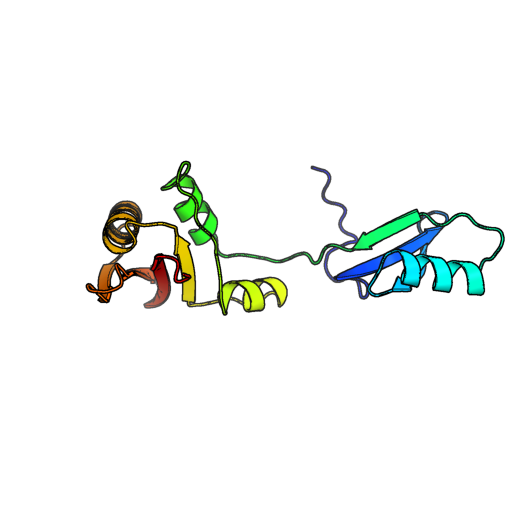-6.697 13.032 1.00 98.56 110 ASN A C 1
ATOM 852 O O . ASN A 1 110 ? -13.867 -7.801 13.512 1.00 98.56 110 ASN A O 1
ATOM 856 N N . ALA A 1 111 ? -13.517 -6.503 11.714 1.00 98.25 111 ALA A N 1
ATOM 857 C CA . ALA A 1 111 ? -13.718 -7.576 10.745 1.00 98.25 111 ALA A CA 1
ATOM 858 C C . ALA A 1 111 ? -12.598 -8.629 10.786 1.00 98.25 111 ALA A C 1
ATOM 860 O O . ALA A 1 111 ? -12.862 -9.822 10.636 1.00 98.25 111 ALA A O 1
ATOM 861 N N . LEU A 1 112 ? -11.359 -8.199 11.031 1.00 97.75 112 LEU A N 1
ATOM 862 C CA . LEU A 1 112 ? -10.202 -9.081 11.177 1.00 97.75 112 LEU A CA 1
ATOM 863 C C . LEU A 1 112 ? -10.085 -9.708 12.574 1.00 97.75 112 LEU A C 1
ATOM 865 O O . LEU A 1 112 ? -9.226 -10.566 12.763 1.00 97.75 112 LEU A O 1
ATOM 869 N N . LYS A 1 113 ? -10.932 -9.307 13.536 1.00 97.75 113 LYS A N 1
ATOM 870 C CA . LYS A 1 113 ? -10.799 -9.638 14.968 1.00 97.75 113 LYS A CA 1
ATOM 871 C C . LYS A 1 113 ? -9.404 -9.292 15.508 1.00 97.75 113 LYS A C 1
ATOM 873 O O . LYS A 1 113 ? -8.809 -10.058 16.260 1.00 97.75 113 LYS A O 1
ATOM 878 N N . ALA A 1 114 ? -8.889 -8.153 15.065 1.00 98.31 114 ALA A N 1
ATOM 879 C CA . ALA A 1 114 ? -7.576 -7.625 15.399 1.00 98.31 114 ALA A CA 1
ATOM 880 C C . ALA A 1 114 ? -7.695 -6.474 16.406 1.00 98.31 114 ALA A C 1
ATOM 882 O O . ALA A 1 114 ? -8.768 -5.884 16.565 1.00 98.31 114 ALA A O 1
ATOM 883 N N . ASP A 1 115 ? -6.585 -6.127 17.056 1.00 98.50 115 ASP A N 1
ATOM 884 C CA . ASP A 1 115 ? -6.561 -4.988 17.970 1.00 98.50 115 ASP A CA 1
ATOM 885 C C . ASP A 1 115 ? -6.582 -3.668 17.187 1.00 98.50 115 ASP A C 1
ATOM 887 O O . ASP A 1 115 ? -6.111 -3.577 16.048 1.00 98.50 115 ASP A O 1
ATOM 891 N N . PHE A 1 116 ? -7.117 -2.624 17.816 1.00 98.56 116 PHE A N 1
ATOM 892 C CA . PHE A 1 116 ? -7.231 -1.289 17.241 1.00 98.56 116 PHE A CA 1
ATOM 893 C C . PHE A 1 116 ? -6.733 -0.231 18.221 1.00 98.56 116 PHE A C 1
ATOM 895 O O . PHE A 1 116 ? -7.082 -0.264 19.402 1.00 98.56 116 PHE A O 1
ATOM 902 N N . MET A 1 117 ? -6.012 0.766 17.712 1.00 97.94 117 MET A N 1
ATOM 903 C CA . MET A 1 117 ? -5.683 1.973 18.463 1.00 97.94 117 MET A CA 1
ATOM 904 C C . MET A 1 117 ? -5.782 3.227 17.595 1.00 97.94 117 MET A C 1
ATOM 906 O O . MET A 1 117 ? -5.562 3.191 16.383 1.00 97.94 117 MET A O 1
ATOM 910 N N . VAL A 1 118 ? -6.082 4.355 18.232 1.00 98.25 118 VAL A N 1
ATOM 911 C CA . VAL A 1 118 ? -5.937 5.668 17.601 1.00 98.25 118 VAL A CA 1
ATOM 912 C C . VAL A 1 118 ? -4.476 6.086 17.718 1.00 98.25 118 VAL A C 1
ATOM 914 O O . VAL A 1 118 ? -3.924 6.056 18.817 1.00 98.25 118 VAL A O 1
ATOM 917 N N . LEU A 1 119 ? -3.842 6.427 16.595 1.00 96.50 119 LEU A N 1
ATOM 918 C CA . LEU A 1 119 ? -2.460 6.914 16.588 1.00 96.50 119 LEU A CA 1
ATOM 919 C C . LEU A 1 119 ? -2.398 8.429 16.744 1.00 96.50 119 LEU A C 1
ATOM 921 O O . LEU A 1 119 ? -1.533 8.941 17.447 1.00 96.50 119 LEU A O 1
ATOM 925 N N . ASP A 1 120 ? -3.294 9.133 16.057 1.00 96.06 120 ASP A N 1
ATOM 926 C CA . ASP A 1 120 ? -3.316 10.589 16.012 1.00 96.06 120 ASP A CA 1
ATOM 927 C C . ASP A 1 120 ? -4.751 11.052 15.726 1.00 96.06 120 ASP A C 1
ATOM 929 O O . 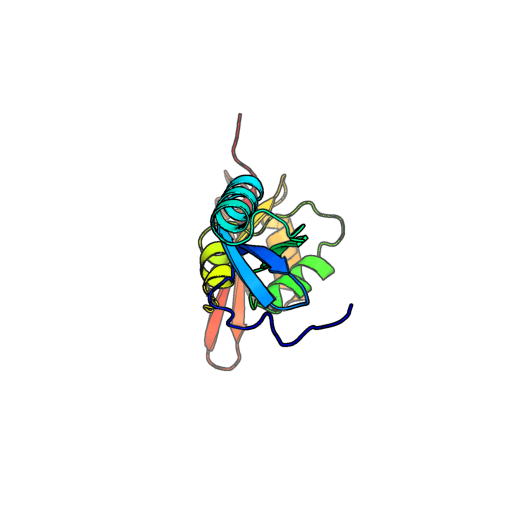ASP A 1 120 ? -5.250 10.894 14.608 1.00 96.06 120 ASP A O 1
ATOM 933 N N . GLU A 1 121 ? -5.432 11.569 16.753 1.00 94.62 121 GLU A N 1
ATOM 934 C CA . GLU A 1 121 ? -6.808 12.072 16.642 1.00 94.62 121 GLU A CA 1
ATOM 935 C C . GLU A 1 121 ? -6.890 13.315 15.758 1.00 94.62 121 GLU A C 1
ATOM 937 O O . GLU A 1 121 ? -7.787 13.415 14.920 1.00 94.62 121 GLU A O 1
ATOM 942 N N . GLU A 1 122 ? -5.929 14.233 15.891 1.00 94.56 122 GLU A N 1
ATOM 943 C CA . GLU A 1 122 ? -5.902 15.482 15.124 1.00 94.56 122 GLU A CA 1
ATOM 944 C C . GLU A 1 122 ? -5.753 15.216 13.627 1.00 94.56 122 GLU A C 1
ATOM 946 O O . GLU A 1 122 ? -6.275 15.956 12.793 1.00 94.56 122 GLU A O 1
ATOM 951 N N . ARG A 1 123 ? -5.036 14.144 13.278 1.00 93.12 123 ARG A N 1
ATOM 952 C CA . ARG A 1 123 ? -4.745 13.776 11.890 1.00 93.12 123 ARG A CA 1
ATOM 953 C C . ARG A 1 123 ? -5.579 12.605 11.383 1.00 93.12 123 ARG A C 1
ATOM 955 O O . ARG A 1 123 ? -5.211 12.013 10.366 1.00 93.12 123 ARG A O 1
ATOM 962 N N . ASP A 1 124 ? -6.656 12.262 12.092 1.00 96.50 124 ASP A N 1
ATOM 963 C CA . ASP A 1 124 ? -7.584 11.171 11.774 1.00 96.50 124 ASP A CA 1
ATOM 964 C C . ASP A 1 124 ? -6.850 9.887 11.347 1.00 96.50 124 ASP A C 1
ATOM 966 O O . ASP A 1 124 ? -7.109 9.309 10.293 1.00 96.50 124 ASP A O 1
ATOM 970 N N . THR A 1 125 ? -5.865 9.472 12.150 1.00 97.81 125 THR A N 1
ATOM 971 C CA . THR A 1 125 ? -5.022 8.305 11.867 1.00 97.81 125 THR A CA 1
ATOM 972 C C . THR A 1 125 ? -5.295 7.172 12.857 1.00 97.81 125 THR A C 1
ATOM 974 O O . THR A 1 125 ? -5.151 7.333 14.073 1.00 97.81 125 THR A O 1
ATOM 977 N N . GLY A 1 126 ? -5.663 6.001 12.334 1.00 98.31 126 GLY A N 1
ATOM 978 C CA . GLY A 1 126 ? -5.895 4.782 13.115 1.00 98.31 126 GLY A CA 1
ATOM 979 C C . GLY A 1 126 ? -4.929 3.657 12.751 1.00 98.31 126 GLY A C 1
ATOM 980 O O . GLY A 1 126 ? -4.465 3.586 11.616 1.00 98.31 126 GLY A O 1
ATOM 981 N N . ARG A 1 127 ? -4.665 2.758 13.704 1.00 98.69 127 ARG A N 1
ATOM 982 C CA . ARG A 1 127 ? -3.826 1.566 13.522 1.00 98.69 127 ARG A CA 1
ATOM 983 C C . ARG A 1 127 ? -4.581 0.297 13.872 1.00 98.69 127 ARG A C 1
ATOM 985 O O . ARG A 1 127 ? -5.230 0.215 14.916 1.00 98.69 127 ARG A O 1
ATOM 992 N N . VAL A 1 128 ? -4.432 -0.706 13.018 1.00 98.75 128 VAL A N 1
ATOM 993 C CA . VAL A 1 128 ? -4.846 -2.089 13.256 1.00 98.75 128 VAL A CA 1
ATOM 994 C C . VAL A 1 128 ? -3.606 -2.927 13.537 1.00 98.75 128 VAL A C 1
ATOM 996 O O . VAL A 1 128 ? -2.605 -2.808 12.833 1.00 98.75 128 VAL A O 1
ATOM 999 N N . ILE A 1 129 ? -3.667 -3.780 14.556 1.00 98.56 129 ILE A N 1
ATOM 1000 C CA . ILE A 1 129 ? -2.568 -4.670 14.939 1.00 98.56 129 ILE A CA 1
ATOM 1001 C C . ILE A 1 129 ? -3.039 -6.107 14.744 1.00 98.56 129 ILE A C 1
ATOM 1003 O O . ILE A 1 129 ? -3.807 -6.644 15.543 1.00 98.56 129 ILE A O 1
ATOM 1007 N N . VAL A 1 130 ? -2.580 -6.736 13.666 1.00 98.19 130 VAL A N 1
ATOM 1008 C CA . VAL A 1 130 ? -2.853 -8.148 13.393 1.00 98.19 130 VAL A CA 1
ATOM 1009 C C . VAL A 1 130 ? -1.758 -8.976 14.051 1.00 98.19 130 VAL A C 1
ATOM 1011 O O . VAL A 1 130 ? -0.590 -8.844 13.691 1.00 98.19 130 VAL A O 1
ATOM 1014 N N . THR A 1 131 ? -2.134 -9.817 15.014 1.00 97.50 131 THR A N 1
ATOM 1015 C CA . THR A 1 131 ? -1.217 -10.749 15.683 1.00 97.50 131 THR A CA 1
ATOM 1016 C C . THR A 1 131 ? -1.459 -12.160 15.155 1.00 97.50 131 THR A C 1
ATOM 1018 O O . THR A 1 131 ? -2.556 -12.699 15.297 1.00 97.50 131 THR A O 1
ATOM 1021 N N . GLU A 1 132 ? -0.442 -12.743 14.531 1.00 94.31 132 GLU A N 1
ATOM 1022 C CA . GLU A 1 132 ? -0.433 -14.134 14.071 1.00 94.31 132 GLU A CA 1
ATOM 1023 C C . GLU A 1 132 ? -0.301 -15.104 15.267 1.00 94.31 132 GLU A C 1
ATOM 1025 O O . GLU A 1 132 ? 0.159 -14.702 16.342 1.00 94.31 132 GLU A O 1
ATOM 1030 N N . PRO A 1 133 ? -0.659 -16.395 15.117 1.00 94.69 133 PRO A N 1
ATOM 1031 C CA . PRO A 1 133 ? -0.548 -17.382 16.198 1.00 94.69 133 PRO A CA 1
ATOM 1032 C C . PRO A 1 133 ? 0.868 -17.562 16.764 1.00 94.69 133 PRO A C 1
ATOM 1034 O O . PRO A 1 133 ? 1.022 -17.966 17.914 1.00 94.69 133 PRO A O 1
ATOM 1037 N N . ASP A 1 134 ? 1.899 -17.264 15.972 1.00 94.88 134 ASP A N 1
ATOM 1038 C CA . ASP A 1 134 ? 3.309 -17.304 16.378 1.00 94.88 134 ASP A CA 1
ATOM 1039 C C . ASP A 1 134 ? 3.763 -16.037 17.137 1.00 94.88 134 ASP A C 1
ATOM 1041 O O . ASP A 1 134 ? 4.927 -15.915 17.516 1.00 94.88 134 ASP A O 1
ATOM 1045 N N . GLY A 1 135 ? 2.848 -15.091 17.373 1.00 94.81 135 GLY A N 1
ATOM 1046 C CA . GLY A 1 135 ? 3.108 -13.822 18.046 1.00 94.81 135 GLY A CA 1
ATOM 1047 C C . GLY A 1 135 ? 3.660 -12.728 17.132 1.00 94.81 135 GLY A C 1
ATOM 1048 O O . GLY A 1 135 ? 3.843 -11.597 17.594 1.00 94.81 135 GLY A O 1
ATOM 1049 N N . LYS A 1 136 ? 3.904 -13.009 15.844 1.00 95.56 136 LYS A N 1
ATOM 1050 C CA . LYS A 1 136 ? 4.322 -11.986 14.884 1.00 95.56 136 LYS A CA 1
ATOM 1051 C C . LYS A 1 136 ? 3.199 -10.973 14.693 1.00 95.56 136 LYS A C 1
ATOM 1053 O O . LYS A 1 136 ? 2.036 -11.326 14.512 1.00 95.56 136 LYS A O 1
ATOM 1058 N N . ARG A 1 137 ? 3.558 -9.690 14.709 1.00 97.06 137 ARG A N 1
ATOM 1059 C CA . ARG A 1 137 ? 2.617 -8.587 14.509 1.00 97.06 137 ARG A CA 1
ATOM 1060 C C . ARG A 1 137 ? 2.824 -7.943 13.151 1.00 97.06 137 ARG A C 1
ATOM 1062 O O . ARG A 1 137 ? 3.960 -7.738 12.733 1.00 97.06 137 ARG A O 1
ATOM 1069 N N . THR A 1 138 ? 1.717 -7.633 12.491 1.00 97.69 138 THR A N 1
ATOM 1070 C CA . THR A 1 13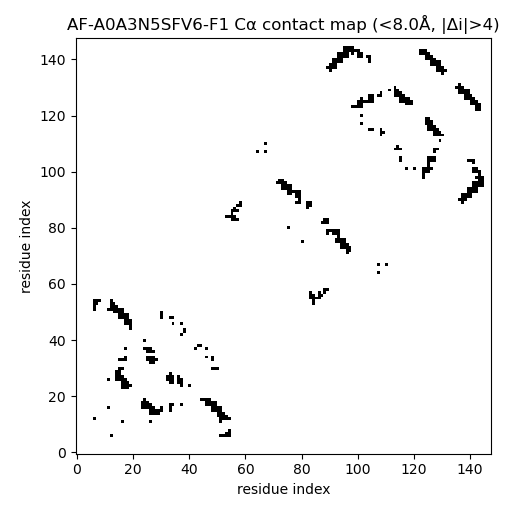8 ? 1.673 -6.762 11.316 1.00 97.69 138 THR A CA 1
ATOM 1071 C C . THR A 1 138 ? 0.798 -5.562 11.640 1.00 97.69 138 THR A C 1
ATOM 1073 O O . THR A 1 138 ? -0.317 -5.720 12.144 1.00 97.69 138 THR A O 1
ATOM 1076 N N . PHE A 1 139 ? 1.311 -4.371 11.371 1.00 98.25 139 PHE A N 1
ATOM 1077 C CA . PHE A 1 139 ? 0.632 -3.110 11.623 1.00 98.25 139 PHE A CA 1
ATOM 1078 C C . PHE A 1 139 ? 0.015 -2.599 10.329 1.00 98.25 139 PHE A C 1
ATOM 1080 O O . PHE A 1 139 ? 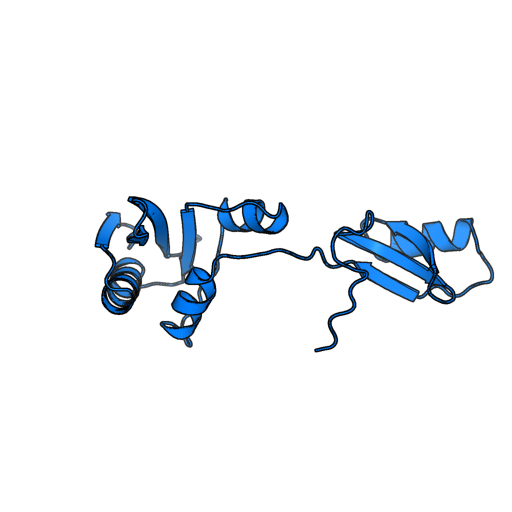0.645 -2.658 9.276 1.00 98.25 139 PHE A O 1
ATOM 1087 N N . LEU A 1 140 ? -1.234 -2.149 10.394 1.00 98.50 140 LEU A N 1
ATOM 1088 C CA . LEU A 1 140 ? -1.906 -1.504 9.275 1.00 98.50 140 LEU A CA 1
ATOM 1089 C C . LEU A 1 140 ? -2.317 -0.107 9.718 1.00 98.50 140 LEU A C 1
ATOM 1091 O O . LEU A 1 140 ? -3.200 0.030 10.571 1.00 98.50 140 LEU A O 1
ATOM 1095 N N . ASP A 1 141 ? -1.702 0.904 9.124 1.00 98.25 141 ASP A N 1
ATOM 1096 C CA . ASP A 1 141 ? -1.975 2.300 9.440 1.00 98.25 141 ASP A CA 1
ATOM 1097 C C . ASP A 1 141 ? -2.889 2.898 8.386 1.00 98.25 141 ASP A C 1
ATOM 1099 O O . ASP A 1 141 ? -2.703 2.683 7.195 1.00 98.25 141 ASP A O 1
ATOM 1103 N N . PHE A 1 142 ? -3.889 3.654 8.820 1.00 98.31 142 PHE A N 1
ATOM 1104 C CA . PHE A 1 142 ? -4.840 4.325 7.943 1.00 98.31 142 PHE A CA 1
ATOM 1105 C C . PHE A 1 142 ? -4.750 5.818 8.222 1.00 98.31 142 PHE A C 1
ATOM 1107 O O . PHE A 1 142 ? -5.262 6.288 9.239 1.00 98.31 142 PHE A O 1
ATOM 1114 N N . ALA A 1 143 ? -4.086 6.548 7.328 1.00 97.12 143 ALA A N 1
ATOM 1115 C CA . ALA A 1 143 ? -3.808 7.972 7.463 1.00 97.12 143 ALA A CA 1
ATOM 1116 C C . ALA A 1 143 ? -4.487 8.794 6.360 1.00 97.12 143 ALA A C 1
ATOM 1118 O O . ALA A 1 143 ? -4.447 8.448 5.178 1.00 97.12 143 ALA A O 1
ATOM 1119 N N . VAL A 1 144 ? -5.072 9.929 6.737 1.00 96.44 144 VAL A N 1
ATOM 1120 C CA . VAL A 1 144 ? -5.673 10.851 5.768 1.00 96.44 144 VAL A CA 1
ATOM 1121 C C . VAL A 1 144 ? -4.590 11.570 4.950 1.00 96.44 144 VAL A C 1
ATOM 1123 O O . VAL A 1 144 ? -3.558 11.962 5.508 1.00 96.44 144 VAL A O 1
ATOM 1126 N N . TYR A 1 145 ? -4.808 11.748 3.637 1.00 90.25 145 TYR A N 1
ATOM 1127 C CA . TYR A 1 145 ? -3.909 12.506 2.758 1.00 90.25 145 TYR A CA 1
ATOM 1128 C C . TYR A 1 145 ? -3.584 13.877 3.342 1.00 90.25 145 TYR A C 1
ATOM 1130 O O . TYR A 1 145 ? -4.424 14.549 3.942 1.00 90.25 145 TYR A O 1
ATOM 1138 N N . ARG A 1 146 ? -2.351 14.323 3.107 1.00 79.38 146 ARG A N 1
ATOM 1139 C CA . ARG A 1 146 ? -1.884 15.642 3.523 1.00 79.38 146 ARG A CA 1
ATOM 1140 C C . ARG A 1 146 ? -1.348 16.362 2.300 1.00 79.38 146 ARG A C 1
ATOM 1142 O O . ARG A 1 146 ? -0.348 15.952 1.723 1.00 79.38 146 ARG A O 1
ATOM 1149 N N . GLY A 1 147 ? -2.029 17.427 1.917 1.00 72.12 147 GLY A N 1
ATOM 1150 C CA . GLY A 1 147 ? -1.655 18.288 0.805 1.00 72.12 147 GLY A CA 1
ATOM 1151 C C . GLY A 1 147 ? -2.603 19.475 0.782 1.00 72.12 147 GLY A C 1
ATOM 1152 O O . GLY A 1 147 ? -3.804 19.296 0.972 1.00 72.12 147 GLY A O 1
ATOM 1153 N N . LYS A 1 148 ? -2.051 20.678 0.642 1.00 44.44 148 LYS A N 1
ATOM 1154 C CA . LYS A 1 148 ? -2.815 21.866 0.262 1.00 44.44 148 LYS A CA 1
ATOM 1155 C C . LYS A 1 148 ? -2.703 22.048 -1.240 1.00 44.44 148 LYS A C 1
ATOM 1157 O O . LYS A 1 148 ? -1.609 21.730 -1.759 1.00 44.44 148 LYS A O 1
#